Protein AF-A0A930FZA3-F1 (afdb_monomer_lite)

Foldseek 3Di:
DDDDDDDDDDPDPLVVVLVVLLVCVVVVAQEEAADQDVVSLVSNVVCNPPVDPPDHQFEDAQPDPCQLVGRYYYYNDDVRGND

Sequence (83 aa):
MTQVFFYHGASDRIAAACALLSGAYAKRKPMLVYAREPEVASNLDRLLWTHSALSFVPHCRADSPLAAETPILITDQLDTIAQ

Organism: NCBI:txid73030

Structure (mmCIF, N/CA/C/O backbone):
data_AF-A0A930FZA3-F1
#
_entry.id   AF-A0A930FZA3-F1
#
loop_
_atom_site.group_PDB
_atom_site.id
_atom_site.type_symbol
_atom_site.label_atom_id
_atom_site.label_alt_id
_atom_site.label_comp_id
_atom_site.label_asym_id
_atom_site.label_entity_id
_atom_site.label_seq_id
_atom_site.pdbx_PDB_ins_code
_atom_site.Cartn_x
_atom_site.Cartn_y
_atom_site.Cartn_z
_atom_site.occupancy
_atom_site.B_iso_or_equiv
_atom_site.auth_seq_id
_atom_site.auth_comp_id
_atom_site.auth_asym_id
_atom_site.auth_atom_id
_atom_site.pdbx_PDB_model_num
ATOM 1 N N . MET A 1 1 ? -20.320 14.697 -2.736 1.00 84.50 1 MET A N 1
ATOM 2 C CA . MET A 1 1 ? -20.461 14.026 -4.048 1.00 84.50 1 MET A CA 1
ATOM 3 C C . MET A 1 1 ? -19.239 13.145 -4.253 1.00 84.50 1 MET A C 1
ATOM 5 O O . MET A 1 1 ? -18.146 13.598 -3.935 1.00 84.50 1 MET A O 1
ATOM 9 N N . THR A 1 2 ? -19.410 11.905 -4.705 1.00 94.75 2 THR A N 1
ATOM 10 C CA . THR A 1 2 ? -18.306 10.947 -4.894 1.00 94.75 2 THR A CA 1
ATOM 11 C C . THR A 1 2 ? -17.558 11.233 -6.196 1.00 94.75 2 THR A C 1
ATOM 13 O O . THR A 1 2 ? -18.191 11.514 -7.211 1.00 94.75 2 THR A O 1
ATOM 16 N N . GLN A 1 3 ? -16.225 11.161 -6.171 1.00 96.12 3 GLN A N 1
ATOM 17 C CA . GLN A 1 3 ? -15.366 11.322 -7.349 1.00 96.12 3 GLN A CA 1
ATOM 18 C C . GLN A 1 3 ? -14.650 10.008 -7.653 1.00 96.12 3 GLN A C 1
ATOM 20 O O . GLN A 1 3 ? -14.180 9.336 -6.738 1.00 96.12 3 GLN A O 1
ATOM 25 N N . VAL A 1 4 ? -14.551 9.664 -8.936 1.00 96.19 4 VAL A N 1
ATOM 26 C CA . VAL A 1 4 ? -13.874 8.453 -9.410 1.00 96.19 4 VAL A CA 1
ATOM 27 C C . VAL A 1 4 ? -12.855 8.857 -10.466 1.00 96.19 4 VAL A C 1
ATOM 29 O O . VAL A 1 4 ? -13.190 9.569 -11.411 1.00 96.19 4 VAL A O 1
ATOM 32 N N . PHE A 1 5 ? -11.613 8.412 -10.291 1.00 96.38 5 PHE A N 1
ATOM 33 C CA . PHE A 1 5 ? -10.504 8.703 -11.194 1.00 96.38 5 PHE A CA 1
ATOM 34 C C . PHE A 1 5 ? -9.976 7.403 -11.798 1.00 96.38 5 PHE A C 1
ATOM 36 O O . PHE A 1 5 ? -9.741 6.436 -11.076 1.00 96.38 5 PHE A O 1
ATOM 43 N N . PHE A 1 6 ? -9.752 7.402 -13.113 1.00 96.06 6 PHE A N 1
ATOM 44 C CA . PHE A 1 6 ? -9.133 6.292 -13.833 1.00 96.06 6 PHE A CA 1
ATOM 45 C C . PHE A 1 6 ? -7.754 6.724 -14.321 1.00 96.06 6 PHE A C 1
ATOM 47 O O . PHE A 1 6 ? -7.635 7.582 -15.194 1.00 96.06 6 PHE A O 1
ATOM 54 N N . TYR A 1 7 ? -6.712 6.130 -13.749 1.00 94.94 7 TYR A N 1
ATOM 55 C CA . TYR A 1 7 ? -5.335 6.341 -14.182 1.00 94.94 7 TYR A CA 1
ATOM 56 C C . TYR A 1 7 ? -4.962 5.272 -15.212 1.00 94.94 7 TYR A C 1
ATOM 58 O O . TYR A 1 7 ? -5.206 4.086 -14.994 1.00 94.94 7 TYR A O 1
ATOM 66 N N . HIS A 1 8 ? -4.370 5.679 -16.333 1.00 95.31 8 HIS A N 1
ATOM 67 C CA . HIS A 1 8 ? -3.979 4.782 -17.422 1.00 95.31 8 HIS A CA 1
ATOM 68 C C . HIS A 1 8 ? -2.623 5.187 -18.014 1.00 95.31 8 HIS A C 1
ATOM 70 O O . HIS A 1 8 ? -2.104 6.262 -17.725 1.00 95.31 8 HIS A O 1
ATOM 76 N N . GLY A 1 9 ? -2.041 4.320 -18.850 1.00 95.44 9 GLY A N 1
ATOM 77 C CA . GLY A 1 9 ? -0.785 4.604 -19.558 1.00 95.44 9 GLY A CA 1
ATOM 78 C C . GLY A 1 9 ? 0.494 4.435 -18.730 1.00 95.44 9 GLY A C 1
ATOM 79 O O . GLY A 1 9 ? 1.573 4.743 -19.225 1.00 95.44 9 GLY A O 1
ATOM 80 N N . ALA A 1 10 ? 0.403 3.932 -17.495 1.00 95.50 10 ALA A N 1
ATOM 81 C CA . ALA A 1 10 ? 1.584 3.573 -16.716 1.00 95.50 10 ALA A CA 1
ATOM 82 C C . ALA A 1 10 ? 2.282 2.350 -17.333 1.00 95.50 10 ALA A C 1
ATOM 84 O O . ALA A 1 10 ? 1.642 1.320 -17.552 1.00 95.50 10 ALA A O 1
ATOM 85 N N . SER A 1 11 ? 3.590 2.456 -17.574 1.00 95.38 11 SER A N 1
ATOM 86 C CA . SER A 1 11 ? 4.433 1.327 -17.990 1.00 95.38 11 SER A CA 1
ATOM 87 C C . SER A 1 11 ? 4.521 0.249 -16.905 1.00 95.38 11 SER A C 1
ATOM 89 O O . SER A 1 11 ? 4.524 -0.937 -17.217 1.00 95.38 11 SER A O 1
ATOM 91 N N . ASP A 1 12 ? 4.522 0.669 -15.638 1.00 95.44 12 ASP A N 1
ATOM 92 C CA . ASP A 1 12 ? 4.407 -0.183 -14.456 1.00 95.44 12 ASP A CA 1
ATOM 93 C C . ASP A 1 12 ? 3.295 0.355 -13.543 1.00 95.44 12 ASP A C 1
ATOM 95 O O . ASP A 1 12 ? 3.376 1.458 -12.991 1.00 95.44 12 ASP A O 1
ATOM 99 N N . ARG A 1 13 ? 2.227 -0.434 -13.390 1.00 94.94 13 ARG A N 1
ATOM 100 C CA . ARG A 1 13 ? 1.055 -0.052 -12.592 1.00 94.94 13 ARG A CA 1
ATOM 101 C C . ARG A 1 13 ? 1.326 -0.069 -11.087 1.00 94.94 13 ARG A C 1
ATOM 103 O O . ARG A 1 13 ? 0.722 0.731 -10.376 1.00 94.94 13 ARG A O 1
ATOM 110 N N . ILE A 1 14 ? 2.207 -0.943 -10.601 1.00 95.25 14 ILE A N 1
ATOM 111 C CA . ILE A 1 14 ? 2.523 -1.042 -9.169 1.00 95.25 14 ILE A CA 1
ATOM 112 C C . ILE A 1 14 ? 3.389 0.144 -8.760 1.00 95.25 14 ILE A C 1
ATOM 114 O O . ILE A 1 14 ? 3.076 0.815 -7.780 1.00 95.25 14 ILE A O 1
ATOM 118 N N . ALA A 1 15 ? 4.398 0.487 -9.565 1.00 94.50 15 ALA A N 1
ATOM 119 C CA . ALA A 1 15 ? 5.203 1.685 -9.333 1.00 94.50 15 ALA A CA 1
ATOM 120 C C . ALA A 1 15 ? 4.347 2.966 -9.341 1.00 94.50 15 ALA A C 1
ATOM 122 O O . ALA A 1 15 ? 4.488 3.820 -8.462 1.00 94.50 15 ALA A O 1
ATOM 123 N N . ALA A 1 16 ? 3.402 3.084 -10.281 1.00 95.81 16 ALA A N 1
ATOM 124 C CA . ALA A 1 16 ? 2.466 4.208 -10.317 1.00 95.81 16 ALA A CA 1
ATOM 125 C C . ALA A 1 16 ? 1.560 4.262 -9.072 1.00 95.81 16 ALA A C 1
ATOM 127 O O . ALA A 1 16 ? 1.356 5.338 -8.505 1.00 95.81 16 ALA A O 1
ATOM 128 N N . ALA A 1 17 ? 1.055 3.115 -8.605 1.00 96.19 17 ALA A N 1
ATOM 129 C CA . ALA A 1 17 ? 0.282 3.032 -7.368 1.00 96.19 17 ALA A CA 1
ATOM 130 C C . ALA A 1 17 ? 1.110 3.469 -6.145 1.00 96.19 17 ALA A C 1
ATOM 132 O O . ALA A 1 17 ? 0.631 4.278 -5.349 1.00 96.19 17 ALA A O 1
ATOM 133 N N . CYS A 1 18 ? 2.370 3.034 -6.026 1.00 95.56 18 CYS A N 1
ATOM 134 C CA . CYS A 1 18 ? 3.281 3.482 -4.966 1.00 95.56 18 CYS A CA 1
ATOM 135 C C . CYS A 1 18 ? 3.483 5.004 -4.969 1.00 95.56 18 CYS A C 1
ATOM 137 O O . CYS A 1 18 ? 3.474 5.626 -3.904 1.00 95.56 18 CYS A O 1
ATOM 139 N N . ALA A 1 19 ? 3.622 5.623 -6.146 1.00 94.19 19 ALA A N 1
ATOM 140 C CA . ALA A 1 19 ? 3.756 7.074 -6.267 1.00 94.19 19 ALA A CA 1
ATOM 141 C C . ALA A 1 19 ? 2.484 7.812 -5.808 1.00 94.19 19 ALA A C 1
ATOM 143 O O . ALA A 1 19 ? 2.568 8.804 -5.078 1.00 94.19 19 ALA A O 1
ATOM 144 N N . LEU A 1 20 ? 1.300 7.303 -6.173 1.00 95.94 20 LEU A N 1
ATOM 145 C CA . LEU A 1 20 ? 0.016 7.850 -5.720 1.00 95.94 20 LEU A CA 1
ATOM 146 C C . LEU A 1 20 ? -0.139 7.751 -4.197 1.00 95.94 20 LEU A C 1
ATOM 148 O O . LEU A 1 20 ? -0.508 8.735 -3.554 1.00 95.94 20 LEU A O 1
ATOM 152 N N . LEU A 1 21 ? 0.180 6.592 -3.617 1.00 96.50 21 LEU A N 1
ATOM 153 C CA . LEU A 1 21 ? 0.101 6.350 -2.174 1.00 96.50 21 LEU A CA 1
ATOM 154 C C . LEU A 1 21 ? 1.093 7.217 -1.397 1.00 96.50 21 LEU A C 1
ATOM 156 O O . LEU A 1 21 ? 0.710 7.845 -0.414 1.00 96.50 21 LEU A O 1
ATOM 160 N N . SER A 1 22 ? 2.328 7.344 -1.886 1.00 95.12 22 SER A N 1
ATOM 161 C CA . SER A 1 22 ? 3.332 8.257 -1.326 1.00 95.12 22 SER A CA 1
ATOM 162 C C . SER A 1 22 ? 2.825 9.702 -1.303 1.00 95.12 22 SER A C 1
ATOM 164 O O . SER A 1 22 ? 2.915 10.390 -0.285 1.00 95.12 22 SER A O 1
ATOM 166 N N . GLY A 1 23 ? 2.227 10.162 -2.407 1.00 95.19 23 GLY A N 1
ATOM 167 C CA . GLY A 1 23 ? 1.646 11.500 -2.502 1.00 95.19 23 GLY A CA 1
ATOM 168 C C . GLY A 1 23 ? 0.428 11.706 -1.593 1.00 95.19 23 GLY A C 1
ATOM 169 O O . GLY A 1 23 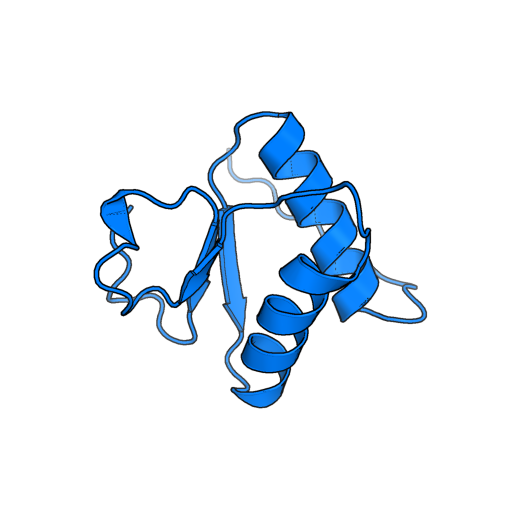? 0.242 12.796 -1.049 1.00 95.19 23 GLY A O 1
ATOM 170 N N . ALA A 1 24 ? -0.401 10.677 -1.407 1.00 95.81 24 ALA A N 1
ATOM 171 C CA . ALA A 1 24 ? -1.531 10.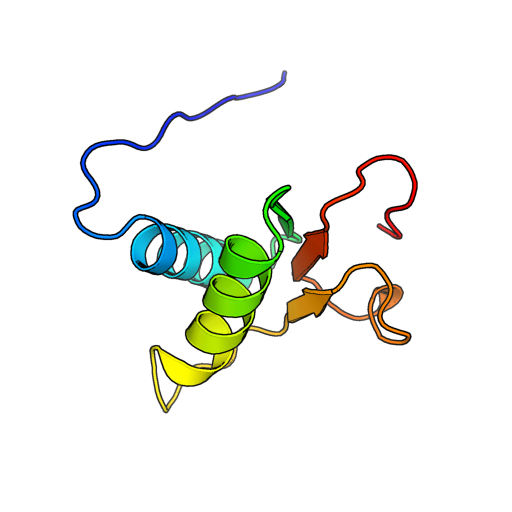708 -0.482 1.00 95.81 24 ALA A CA 1
ATOM 172 C C . ALA A 1 24 ? -1.065 10.752 0.981 1.00 95.81 24 ALA A C 1
ATOM 174 O O . ALA A 1 24 ? -1.552 11.583 1.753 1.00 95.81 24 ALA A O 1
ATOM 175 N N . TYR A 1 25 ? -0.062 9.944 1.333 1.00 95.00 25 TYR A N 1
ATOM 176 C CA . TYR A 1 25 ? 0.546 9.934 2.660 1.00 95.00 25 TYR A CA 1
ATOM 177 C C . TYR A 1 25 ? 1.213 11.268 3.003 1.00 95.00 25 TYR A C 1
ATOM 179 O O . TYR A 1 25 ? 0.985 11.806 4.085 1.00 95.00 25 TYR A O 1
ATOM 187 N N . ALA A 1 26 ? 1.948 11.875 2.064 1.00 94.94 26 ALA A N 1
ATOM 188 C CA . ALA A 1 26 ? 2.528 13.208 2.249 1.00 94.94 26 ALA A CA 1
ATOM 189 C C . ALA A 1 26 ? 1.463 14.280 2.559 1.00 94.94 26 ALA A C 1
ATOM 191 O O . ALA A 1 26 ? 1.737 15.267 3.239 1.00 94.94 26 ALA A O 1
ATOM 192 N N . LYS A 1 27 ? 0.222 14.065 2.104 1.00 96.81 27 LYS A N 1
ATOM 193 C CA . LYS A 1 27 ? -0.953 14.903 2.394 1.00 96.81 27 LYS A CA 1
ATOM 194 C C . LYS A 1 27 ? -1.745 14.436 3.624 1.00 96.81 27 LYS A C 1
ATOM 196 O O . LYS A 1 27 ? -2.846 14.935 3.844 1.00 96.81 27 LYS A O 1
ATOM 201 N N . ARG A 1 28 ? -1.208 13.489 4.403 1.00 95.31 28 ARG A N 1
ATOM 202 C CA . ARG A 1 28 ? -1.825 12.851 5.580 1.00 95.31 28 ARG A CA 1
ATOM 203 C C . ARG A 1 28 ? -3.219 12.279 5.306 1.00 95.31 28 ARG A C 1
ATOM 205 O O . ARG A 1 28 ? -4.097 12.347 6.161 1.00 95.31 28 ARG A O 1
ATOM 212 N N . LYS A 1 29 ? -3.442 11.750 4.100 1.00 95.69 29 LYS A N 1
ATOM 213 C CA . LYS A 1 29 ? -4.712 11.111 3.745 1.00 95.69 29 LYS A CA 1
ATOM 214 C C . LYS A 1 29 ? -4.650 9.613 4.047 1.00 95.69 29 LYS A C 1
ATOM 216 O O . LYS A 1 29 ? -3.724 8.972 3.547 1.00 95.69 29 LYS A O 1
ATOM 221 N N . PRO A 1 30 ? -5.609 9.057 4.810 1.00 95.19 30 PRO A N 1
ATOM 222 C CA . PRO A 1 30 ? -5.723 7.616 4.950 1.00 95.19 30 PRO A CA 1
ATOM 223 C C . PRO A 1 30 ? -6.143 7.004 3.614 1.00 95.19 30 PRO A C 1
ATOM 225 O O . PRO A 1 30 ? -6.945 7.589 2.879 1.00 95.19 30 PRO A O 1
ATOM 228 N N . MET A 1 31 ? -5.582 5.843 3.294 1.00 96.56 31 MET A N 1
ATOM 229 C CA . MET A 1 31 ? -5.819 5.155 2.030 1.00 96.56 31 MET A CA 1
ATOM 230 C C . MET A 1 31 ? -6.132 3.686 2.270 1.00 96.56 31 MET A C 1
ATOM 232 O O . MET A 1 31 ? -5.496 3.013 3.077 1.00 96.56 31 MET A O 1
ATOM 236 N N . LEU A 1 32 ? -7.083 3.179 1.500 1.00 96.69 32 LEU A N 1
ATOM 237 C CA . LEU A 1 32 ? -7.330 1.756 1.365 1.00 96.69 32 LEU A CA 1
ATOM 238 C C . LEU A 1 32 ? -6.940 1.327 -0.046 1.00 96.69 32 LEU A C 1
ATOM 240 O O . LEU A 1 32 ? -7.397 1.910 -1.031 1.00 96.69 32 LEU A O 1
ATOM 244 N N . VAL A 1 33 ? -6.121 0.288 -0.140 1.00 97.25 33 VAL A N 1
ATOM 245 C CA . VAL A 1 33 ? -5.794 -0.385 -1.390 1.00 97.25 33 VAL A CA 1
ATOM 246 C C . VAL A 1 33 ? -6.546 -1.703 -1.432 1.00 97.25 33 VAL A C 1
ATOM 248 O O . VAL A 1 33 ? -6.274 -2.610 -0.648 1.00 97.25 33 VAL A O 1
ATOM 251 N N . TYR A 1 34 ? -7.455 -1.821 -2.392 1.00 96.94 34 TYR A N 1
ATOM 252 C CA . TYR A 1 34 ? -8.083 -3.091 -2.715 1.00 96.94 34 TYR A CA 1
ATOM 253 C C . TYR A 1 34 ? -7.278 -3.816 -3.798 1.00 96.94 34 TYR A C 1
ATOM 255 O O . TYR A 1 34 ? -7.186 -3.345 -4.933 1.00 96.94 34 TYR A O 1
ATOM 263 N N . ALA A 1 35 ? -6.700 -4.961 -3.451 1.00 96.44 35 ALA A N 1
ATOM 264 C CA . ALA A 1 35 ? -5.928 -5.813 -4.343 1.00 96.44 35 ALA A CA 1
ATOM 265 C C . ALA A 1 35 ? -6.377 -7.265 -4.159 1.00 96.44 35 ALA A C 1
ATOM 267 O O . ALA A 1 35 ? -5.992 -7.921 -3.198 1.00 96.44 35 ALA A O 1
ATOM 268 N N . ARG A 1 36 ? -7.200 -7.759 -5.090 1.00 94.00 36 ARG A N 1
ATOM 269 C CA . ARG A 1 36 ? -7.790 -9.106 -5.018 1.00 94.00 36 ARG A CA 1
ATOM 270 C C . ARG A 1 36 ? -6.776 -10.226 -5.257 1.00 94.00 36 ARG A C 1
ATOM 272 O O . ARG A 1 36 ? -6.935 -11.322 -4.733 1.00 94.00 36 ARG A O 1
ATOM 279 N N . GLU A 1 37 ? -5.767 -9.963 -6.079 1.00 96.44 37 GLU A N 1
ATOM 280 C CA . GLU A 1 37 ? -4.699 -10.915 -6.380 1.00 96.44 37 GLU A CA 1
ATOM 281 C C . GLU A 1 37 ? -3.603 -10.816 -5.304 1.00 96.44 37 GLU A C 1
ATOM 283 O O . GLU A 1 37 ? -3.015 -9.739 -5.147 1.00 96.44 37 GLU A O 1
ATOM 288 N N . PRO A 1 38 ? -3.279 -11.910 -4.585 1.00 94.69 38 PRO A N 1
ATOM 289 C CA . PRO A 1 38 ? -2.279 -11.877 -3.517 1.00 94.69 38 PRO A CA 1
ATOM 290 C C . PRO A 1 38 ? -0.908 -11.386 -3.989 1.00 94.69 38 PRO A C 1
ATOM 292 O O . PRO A 1 38 ? -0.256 -10.609 -3.299 1.00 94.69 38 PRO A O 1
ATOM 295 N N . GLU A 1 39 ? -0.498 -11.768 -5.200 1.00 96.75 39 GLU A N 1
ATOM 296 C CA . GLU A 1 39 ? 0.778 -11.344 -5.783 1.00 96.75 39 GLU A CA 1
ATOM 297 C C . GLU A 1 39 ? 0.842 -9.824 -6.002 1.00 96.75 39 GLU A C 1
ATOM 299 O O . GLU A 1 39 ? 1.869 -9.199 -5.733 1.00 96.75 39 GLU A O 1
ATOM 304 N N . VAL A 1 40 ? -0.263 -9.203 -6.428 1.00 97.06 40 VAL A N 1
ATOM 305 C CA . VAL A 1 40 ? -0.358 -7.743 -6.582 1.00 97.06 40 VAL A CA 1
ATOM 306 C C . VAL A 1 40 ? -0.201 -7.057 -5.227 1.00 97.06 40 VAL A C 1
ATOM 308 O O . VAL A 1 40 ? 0.561 -6.096 -5.114 1.00 97.06 40 VAL A O 1
ATOM 311 N N . ALA A 1 41 ? -0.875 -7.568 -4.194 1.00 97.19 41 ALA A N 1
ATOM 312 C CA . ALA A 1 41 ? -0.771 -7.031 -2.844 1.00 97.19 41 ALA A CA 1
ATOM 313 C C . ALA A 1 41 ? 0.652 -7.154 -2.276 1.00 97.19 41 ALA A C 1
ATOM 315 O O . ALA A 1 41 ? 1.191 -6.169 -1.776 1.00 97.19 41 ALA A O 1
ATOM 316 N N . SER A 1 42 ? 1.280 -8.327 -2.397 1.00 96.75 42 SER A N 1
ATOM 317 C CA . SER A 1 42 ? 2.650 -8.563 -1.925 1.00 96.75 42 SER A CA 1
ATOM 318 C C . SER A 1 42 ? 3.686 -7.731 -2.682 1.00 96.75 42 SER A C 1
ATOM 320 O O . SER A 1 42 ? 4.638 -7.236 -2.080 1.00 96.75 42 SER A O 1
ATOM 322 N N . ASN A 1 43 ? 3.518 -7.545 -3.994 1.00 96.81 43 ASN A N 1
ATOM 323 C CA . ASN A 1 43 ? 4.414 -6.698 -4.779 1.00 96.81 43 ASN A CA 1
ATOM 324 C C . ASN A 1 43 ? 4.281 -5.221 -4.408 1.00 96.81 43 ASN A C 1
ATOM 326 O O . ASN A 1 43 ? 5.297 -4.532 -4.327 1.00 96.81 43 ASN A O 1
ATOM 330 N N . LEU A 1 44 ? 3.059 -4.743 -4.159 1.00 97.19 44 LEU A N 1
ATOM 331 C CA . LEU A 1 44 ? 2.828 -3.376 -3.706 1.00 97.19 44 LEU A CA 1
ATOM 332 C C . LEU A 1 44 ? 3.441 -3.123 -2.325 1.00 97.19 44 LEU A C 1
ATOM 334 O O . LEU A 1 44 ? 4.158 -2.138 -2.172 1.00 97.19 44 LEU A O 1
ATOM 338 N N . ASP A 1 45 ? 3.181 -4.007 -1.360 1.00 96.50 45 ASP A N 1
ATOM 339 C CA . ASP A 1 45 ? 3.735 -3.941 -0.000 1.00 96.50 45 ASP A CA 1
ATOM 340 C C . ASP A 1 45 ? 5.268 -3.852 -0.045 1.00 96.50 45 ASP A C 1
ATOM 342 O O . ASP A 1 45 ? 5.879 -2.870 0.380 1.00 96.50 45 ASP A O 1
ATOM 346 N N . ARG A 1 46 ? 5.902 -4.807 -0.733 1.00 95.44 46 ARG A N 1
ATOM 347 C CA . ARG A 1 46 ? 7.354 -4.808 -0.919 1.00 95.44 46 ARG A CA 1
ATOM 348 C C . ARG A 1 46 ? 7.859 -3.523 -1.573 1.00 95.44 46 ARG A C 1
ATOM 350 O O . ARG A 1 46 ? 8.867 -2.974 -1.136 1.00 95.44 46 ARG A O 1
ATOM 357 N N . LEU A 1 47 ? 7.195 -3.038 -2.623 1.00 95.25 47 LEU A N 1
ATOM 358 C CA . LEU A 1 47 ? 7.675 -1.869 -3.355 1.00 95.25 47 LEU A CA 1
ATOM 359 C C . LEU A 1 47 ? 7.524 -0.578 -2.540 1.00 95.25 47 LEU A C 1
ATOM 361 O O . LEU A 1 47 ? 8.414 0.266 -2.596 1.00 95.25 47 LEU A O 1
ATOM 365 N N . LEU A 1 48 ? 6.471 -0.436 -1.733 1.00 95.06 48 LEU A N 1
ATOM 366 C CA . LEU A 1 48 ? 6.319 0.691 -0.808 1.00 95.06 48 LEU A CA 1
ATOM 367 C C . LEU A 1 48 ? 7.452 0.753 0.230 1.00 95.06 48 LEU A C 1
ATOM 369 O O . LEU A 1 48 ? 7.816 1.851 0.651 1.00 95.06 48 LEU A O 1
ATOM 373 N N . TRP A 1 49 ? 8.047 -0.389 0.590 1.00 92.44 49 TRP A N 1
ATOM 374 C CA . TRP A 1 49 ? 9.240 -0.448 1.438 1.00 92.44 49 TRP A CA 1
ATOM 375 C C . TRP A 1 49 ? 10.546 -0.112 0.712 1.00 92.44 49 TRP A C 1
ATOM 377 O O . TRP A 1 49 ? 11.445 0.470 1.314 1.00 92.44 49 TRP A O 1
ATOM 387 N N . THR A 1 50 ? 10.688 -0.487 -0.562 1.00 89.19 50 THR A N 1
ATOM 388 C CA . THR A 1 50 ? 11.994 -0.459 -1.248 1.00 89.19 50 THR A CA 1
ATOM 389 C C . THR A 1 5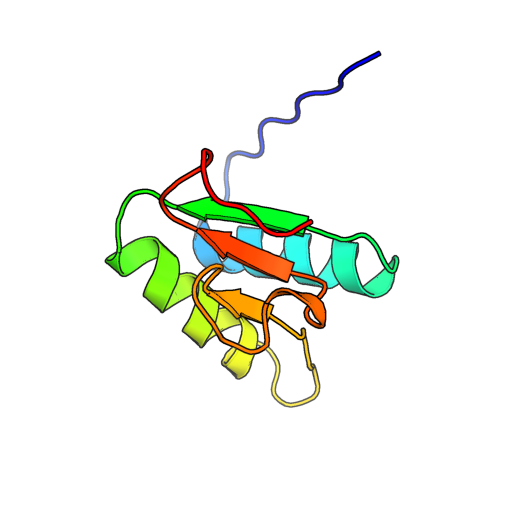0 ? 12.157 0.637 -2.299 1.00 89.19 50 THR A C 1
ATOM 391 O O . THR A 1 50 ? 13.276 0.870 -2.748 1.00 89.19 50 THR A O 1
ATOM 394 N N . HIS A 1 51 ? 11.077 1.279 -2.755 1.00 78.81 51 HIS A N 1
ATOM 395 C CA . HIS A 1 51 ? 11.108 2.144 -3.944 1.00 78.81 51 HIS A CA 1
ATOM 396 C C . HIS A 1 51 ? 12.002 3.382 -3.791 1.00 78.81 51 HIS A C 1
ATOM 398 O O . HIS A 1 51 ? 12.623 3.816 -4.759 1.00 78.81 51 HIS A O 1
ATOM 404 N N . SER A 1 52 ? 12.109 3.942 -2.586 1.00 79.31 52 SER A N 1
ATOM 405 C CA . SER A 1 52 ? 13.059 5.014 -2.294 1.00 79.31 52 SER A CA 1
ATOM 406 C C . SER A 1 52 ? 13.689 4.785 -0.929 1.00 79.31 52 SER A C 1
ATOM 408 O O . SER A 1 52 ? 13.004 4.780 0.092 1.00 79.31 52 SER A O 1
ATOM 410 N N . ALA A 1 53 ? 15.015 4.623 -0.927 1.00 79.25 53 ALA A N 1
ATOM 411 C CA . ALA A 1 53 ? 15.806 4.261 0.250 1.00 79.25 53 ALA A CA 1
ATOM 412 C C . ALA A 1 53 ? 15.691 5.259 1.415 1.00 79.25 53 ALA A C 1
ATOM 414 O O . ALA A 1 53 ? 15.977 4.906 2.554 1.00 79.25 53 ALA A O 1
ATOM 415 N N . LEU A 1 54 ? 15.290 6.504 1.133 1.00 84.25 54 LEU A N 1
ATOM 416 C CA . LEU A 1 54 ? 15.121 7.561 2.135 1.00 84.25 54 LEU A CA 1
ATOM 417 C C . LEU A 1 54 ? 13.649 7.878 2.429 1.00 84.25 54 LEU A C 1
ATOM 419 O O . LEU A 1 54 ? 13.361 8.811 3.176 1.00 84.25 54 LEU A O 1
ATOM 423 N N . SER A 1 55 ? 12.712 7.149 1.825 1.00 83.50 55 SER A N 1
ATOM 424 C CA . SER A 1 55 ? 11.284 7.342 2.052 1.00 83.50 55 SER A CA 1
ATOM 425 C C . SER A 1 55 ? 10.715 6.245 2.937 1.00 83.50 55 SER A C 1
ATOM 427 O O . SER A 1 55 ? 11.109 5.087 2.840 1.00 83.50 55 SER A O 1
ATOM 429 N N . PHE A 1 56 ? 9.747 6.620 3.764 1.00 89.62 56 PHE A N 1
ATOM 430 C CA . PHE A 1 56 ? 8.980 5.695 4.581 1.00 89.62 56 PHE A CA 1
ATOM 431 C C . PHE A 1 56 ? 7.496 6.001 4.394 1.00 89.62 56 PHE A C 1
ATOM 433 O O . PHE A 1 56 ? 7.038 7.097 4.728 1.00 89.62 56 PHE A O 1
ATOM 440 N N . VAL A 1 57 ? 6.756 5.038 3.847 1.00 94.69 57 VAL A N 1
ATOM 441 C CA . VAL A 1 57 ? 5.299 5.100 3.704 1.00 94.69 57 VAL A CA 1
ATOM 442 C C . VAL A 1 57 ? 4.712 4.024 4.619 1.00 94.69 57 VAL A C 1
ATOM 444 O O . VAL A 1 57 ? 4.767 2.854 4.251 1.00 94.69 57 VAL A O 1
ATOM 447 N N . PRO A 1 58 ? 4.192 4.364 5.811 1.00 95.81 58 PRO A N 1
ATOM 448 C CA . PRO A 1 58 ? 3.645 3.373 6.728 1.00 95.81 58 PRO A CA 1
ATOM 449 C C . PRO A 1 58 ? 2.397 2.723 6.129 1.00 95.81 58 PRO A C 1
ATOM 451 O O . PRO A 1 58 ? 1.390 3.390 5.880 1.00 95.81 58 PRO A O 1
ATOM 454 N N . HIS A 1 59 ? 2.492 1.418 5.895 1.00 97.19 59 HIS A N 1
ATOM 455 C CA . HIS A 1 59 ? 1.429 0.588 5.349 1.00 97.19 59 HIS A CA 1
ATOM 456 C C . HIS A 1 59 ? 1.492 -0.819 5.951 1.00 97.19 59 HIS A C 1
ATOM 458 O O . HIS A 1 59 ? 2.541 -1.252 6.427 1.00 97.19 59 HIS A O 1
ATOM 464 N N . CYS A 1 60 ? 0.363 -1.522 5.946 1.00 96.75 60 CYS A N 1
ATOM 465 C CA . CYS A 1 60 ? 0.307 -2.939 6.285 1.00 96.75 60 CYS A CA 1
ATOM 466 C C . CYS A 1 60 ? -0.924 -3.608 5.658 1.00 96.75 60 CYS A C 1
ATOM 468 O O . CYS A 1 60 ? -1.772 -2.960 5.036 1.00 96.75 60 CYS A O 1
ATOM 470 N N . ARG A 1 61 ? -1.018 -4.930 5.815 1.00 95.94 61 ARG A N 1
ATOM 471 C CA . ARG A 1 61 ? -2.230 -5.688 5.494 1.00 95.94 61 ARG A CA 1
ATOM 472 C C . ARG A 1 61 ? -3.352 -5.353 6.479 1.00 95.94 61 ARG A C 1
ATOM 474 O O . ARG A 1 61 ? -3.089 -5.100 7.651 1.00 95.94 61 ARG A O 1
ATOM 481 N N . ALA A 1 62 ? -4.599 -5.372 6.014 1.00 95.50 62 ALA A N 1
ATOM 482 C CA . ALA A 1 62 ? -5.759 -5.029 6.843 1.00 95.50 62 ALA A CA 1
ATOM 483 C C . ALA A 1 62 ? -6.020 -6.010 8.007 1.00 95.50 62 ALA A C 1
ATOM 485 O O . ALA A 1 62 ? -6.686 -5.639 8.966 1.00 95.50 62 ALA A O 1
ATOM 486 N N . ASP A 1 63 ? -5.479 -7.229 7.947 1.00 92.94 63 ASP A N 1
ATOM 487 C CA . ASP A 1 63 ? -5.518 -8.242 9.013 1.00 92.94 63 ASP A CA 1
ATOM 488 C C . ASP A 1 63 ? -4.326 -8.155 9.988 1.00 92.94 63 ASP A C 1
ATOM 490 O O . ASP A 1 63 ? -4.226 -8.939 10.933 1.00 92.94 63 ASP A O 1
ATOM 494 N N . SER A 1 64 ? -3.423 -7.192 9.787 1.00 94.94 64 SER A N 1
ATOM 495 C CA . SER A 1 64 ? -2.312 -6.925 10.697 1.00 94.94 64 SER A CA 1
ATOM 496 C C . SER A 1 64 ? -2.817 -6.444 12.063 1.00 94.94 64 SER A C 1
ATOM 498 O O . SER A 1 64 ? -3.716 -5.601 12.119 1.00 94.94 64 SER A O 1
ATOM 500 N N . PRO A 1 65 ? -2.179 -6.842 13.182 1.00 94.75 65 PRO A N 1
ATOM 501 C CA . PRO A 1 65 ? -2.487 -6.277 14.498 1.00 94.75 65 PRO A CA 1
ATOM 502 C C . PRO A 1 65 ? -2.238 -4.760 14.581 1.00 94.75 65 PRO A C 1
ATOM 504 O O . PRO A 1 65 ? -2.770 -4.109 15.472 1.00 94.75 65 PRO A O 1
ATOM 507 N N . LEU A 1 66 ? -1.458 -4.192 13.652 1.00 95.31 66 LEU A N 1
ATOM 508 C CA . LEU A 1 66 ? -1.165 -2.756 13.568 1.00 95.31 66 LEU A CA 1
ATOM 509 C C . LEU A 1 66 ? -2.119 -1.988 12.637 1.00 95.31 66 LEU A C 1
ATOM 511 O O . LEU A 1 66 ? -1.913 -0.795 12.403 1.00 95.31 66 LEU A O 1
ATOM 515 N N . ALA A 1 67 ? -3.142 -2.640 12.070 1.00 95.25 67 ALA A N 1
ATOM 516 C CA . ALA A 1 67 ? -4.018 -2.025 11.072 1.00 95.25 67 ALA A CA 1
ATOM 517 C C . ALA A 1 67 ? -4.696 -0.743 11.589 1.00 95.25 67 ALA A C 1
ATOM 519 O O . ALA A 1 67 ? -4.702 0.268 10.894 1.00 95.25 67 ALA A O 1
ATOM 520 N N . ALA A 1 68 ? -5.168 -0.740 12.840 1.00 93.38 68 ALA A N 1
ATOM 521 C CA . ALA A 1 68 ? -5.819 0.424 13.451 1.00 93.38 68 ALA A CA 1
ATOM 522 C C . ALA A 1 68 ? -4.896 1.652 13.609 1.00 93.38 68 ALA A C 1
ATOM 524 O O . ALA A 1 68 ? -5.376 2.769 13.788 1.00 93.38 68 ALA A O 1
ATOM 525 N N . GLU A 1 69 ? -3.578 1.460 13.540 1.00 94.62 69 GLU A N 1
ATOM 526 C CA . GLU A 1 69 ? -2.568 2.508 13.732 1.00 94.62 69 GLU A CA 1
ATOM 527 C C . GLU A 1 69 ? -1.879 2.908 12.417 1.00 94.62 69 GLU A C 1
ATOM 529 O O . GLU A 1 69 ? -1.037 3.809 12.391 1.00 94.62 69 GLU A O 1
ATOM 534 N N . THR A 1 70 ? -2.227 2.253 11.306 1.00 95.38 70 THR A N 1
ATOM 535 C CA . THR A 1 70 ? -1.531 2.411 10.030 1.00 95.38 70 THR A CA 1
ATOM 536 C C . THR A 1 70 ? -2.399 3.168 9.020 1.00 95.38 70 THR A C 1
ATOM 538 O O . THR A 1 70 ? -3.504 2.731 8.710 1.00 95.38 70 THR A O 1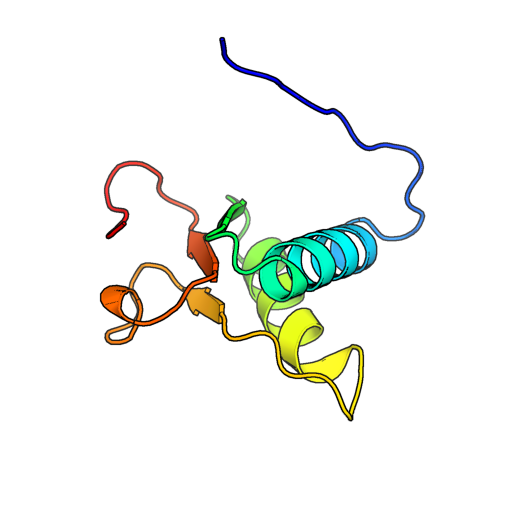
ATOM 541 N N . PRO A 1 71 ? -1.919 4.280 8.430 1.00 95.56 71 PRO A N 1
ATOM 542 C CA . PRO A 1 71 ? -2.749 5.127 7.572 1.00 95.56 71 PRO A CA 1
ATOM 543 C C . PRO A 1 71 ? -3.040 4.523 6.192 1.00 95.56 71 PRO A C 1
ATOM 545 O O . PRO A 1 71 ? -3.953 4.987 5.511 1.00 95.56 71 PRO A O 1
ATOM 548 N N 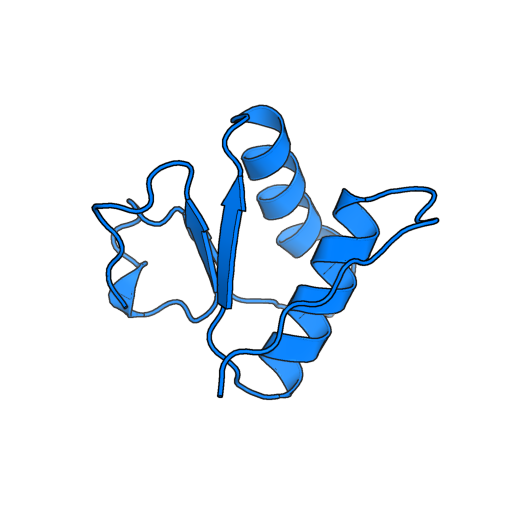. ILE A 1 72 ? -2.258 3.537 5.747 1.00 97.06 72 ILE A N 1
ATOM 549 C CA . ILE A 1 72 ? -2.455 2.862 4.463 1.00 97.06 72 ILE A CA 1
ATOM 550 C C . ILE A 1 72 ? -2.653 1.369 4.697 1.00 97.06 72 ILE A C 1
ATOM 552 O O . ILE A 1 72 ? -1.748 0.686 5.171 1.00 97.06 72 ILE A O 1
ATOM 556 N N . LEU A 1 73 ? -3.825 0.862 4.321 1.00 97.44 73 LEU A N 1
ATOM 557 C CA . LEU A 1 73 ? -4.164 -0.553 4.452 1.00 97.44 73 LEU A CA 1
ATOM 558 C C . LEU A 1 73 ? -4.272 -1.215 3.084 1.00 97.44 73 LEU A C 1
ATOM 560 O O . LEU A 1 73 ? -4.868 -0.658 2.162 1.00 97.44 73 LEU A O 1
ATOM 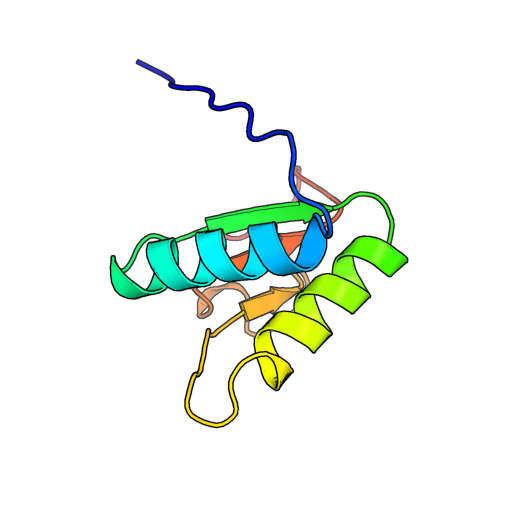564 N N . ILE A 1 74 ? -3.721 -2.420 2.965 1.00 97.50 74 ILE A N 1
ATOM 565 C CA . ILE A 1 74 ? -3.841 -3.276 1.783 1.00 97.50 74 ILE A CA 1
ATOM 566 C C . ILE A 1 74 ? -4.766 -4.443 2.131 1.00 97.50 74 ILE A C 1
ATOM 568 O O . ILE A 1 74 ? -4.515 -5.169 3.091 1.00 97.50 74 ILE A O 1
ATOM 572 N N . THR A 1 75 ? -5.813 -4.653 1.338 1.00 96.38 75 THR A N 1
ATOM 573 C CA . THR A 1 75 ? -6.792 -5.720 1.566 1.00 96.38 75 THR A CA 1
ATOM 574 C C . THR A 1 75 ? -7.240 -6.381 0.267 1.00 96.38 75 THR A C 1
ATOM 576 O O . THR A 1 75 ? -7.253 -5.757 -0.792 1.00 96.38 75 THR A O 1
ATOM 579 N N . ASP A 1 76 ? -7.646 -7.642 0.356 1.00 94.94 76 ASP A N 1
ATOM 580 C CA . ASP A 1 76 ? -8.393 -8.379 -0.670 1.00 94.94 76 ASP A CA 1
ATOM 581 C C . ASP A 1 76 ? -9.878 -8.566 -0.293 1.00 94.94 76 ASP A C 1
ATOM 583 O O . ASP A 1 76 ? -10.658 -9.062 -1.112 1.00 94.94 76 ASP A O 1
ATOM 587 N N . GLN A 1 77 ? -10.287 -8.106 0.897 1.00 91.19 77 GLN A N 1
ATOM 588 C CA . GLN A 1 77 ? -11.656 -8.133 1.419 1.00 91.19 77 GLN A CA 1
ATOM 589 C C . GLN A 1 77 ? -12.113 -6.729 1.829 1.00 91.19 77 GLN A C 1
ATOM 591 O O . GLN A 1 77 ? -11.413 -6.022 2.555 1.00 91.19 77 GLN A O 1
ATOM 596 N N . LEU A 1 78 ? -13.300 -6.319 1.381 1.00 87.88 78 LEU A N 1
ATOM 597 C CA . LEU A 1 78 ? -13.854 -4.997 1.707 1.00 87.88 78 LEU A CA 1
ATOM 598 C C . LEU A 1 78 ? -14.782 -5.008 2.924 1.00 87.88 78 LEU A C 1
ATOM 600 O O . LEU A 1 78 ? -15.023 -3.961 3.514 1.00 87.88 78 LEU A O 1
ATOM 604 N N . ASP A 1 79 ? -15.263 -6.181 3.326 1.00 82.50 79 ASP A N 1
ATOM 605 C CA . ASP A 1 79 ? -16.283 -6.304 4.372 1.00 82.50 79 ASP A CA 1
ATOM 606 C C . ASP A 1 79 ? -15.703 -6.185 5.792 1.00 82.50 79 ASP A C 1
ATOM 608 O O . ASP A 1 79 ? -16.445 -6.078 6.766 1.00 82.50 79 ASP A O 1
ATOM 612 N N . THR A 1 80 ? -14.375 -6.231 5.937 1.00 67.50 80 THR A N 1
ATOM 613 C CA . THR A 1 80 ? -13.690 -6.352 7.235 1.00 67.50 80 THR A CA 1
ATOM 614 C C . THR A 1 80 ? -12.506 -5.395 7.330 1.00 67.50 80 THR A C 1
ATOM 616 O O . THR A 1 80 ? -11.367 -5.804 7.534 1.00 67.50 80 THR A O 1
ATOM 619 N N . ILE A 1 81 ? -12.755 -4.101 7.133 1.00 68.19 81 ILE A N 1
ATOM 620 C CA . ILE A 1 81 ? -11.702 -3.086 7.204 1.00 68.19 81 ILE A CA 1
ATOM 621 C C . ILE A 1 81 ? -11.879 -2.275 8.481 1.00 68.19 81 ILE A C 1
ATOM 623 O O . ILE A 1 81 ? -12.911 -1.638 8.679 1.00 68.19 81 ILE A O 1
ATOM 627 N N . ALA A 1 82 ? -10.850 -2.277 9.327 1.00 62.16 82 ALA A N 1
ATOM 628 C CA . ALA A 1 82 ? -10.732 -1.327 10.422 1.00 62.16 82 ALA A CA 1
ATOM 629 C C . ALA A 1 82 ? -10.303 0.032 9.847 1.00 62.16 82 ALA A C 1
ATOM 631 O O . ALA A 1 82 ? -9.131 0.223 9.528 1.00 62.16 82 ALA A O 1
ATOM 632 N N . GLN A 1 83 ? -11.248 0.953 9.665 1.00 56.69 83 GLN A N 1
ATOM 633 C CA . GLN A 1 83 ? -10.975 2.379 9.456 1.00 56.69 83 GLN A CA 1
ATOM 634 C C . GLN A 1 83 ? -11.938 3.221 10.282 1.00 56.69 83 GLN A C 1
ATOM 636 O O . GLN A 1 83 ? -13.147 2.901 10.279 1.00 56.69 83 GLN A O 1
#

pLDDT: mean 92.66, std 7.82, range [56.69, 97.5]

Secondary structure (DSSP, 8-state):
----------SSHHHHHHHHHHHHHHTT--EEEE--SHHHHHHHHHHHHHS-TT----EEETTSTTGGG-SEEEES-SSS---

InterPro domains:
  IPR007459 DNA polymerase III chi subunit, HolC [PF04364] (1-77)
  IPR036768 DNA polymerase III subunit chi superfamily [G3DSA:3.40.50.10110] (1-83)
  IPR036768 DNA polymerase III subunit chi superfamily [SSF102400] (1-79)

Radius of gyration: 12.61 Å; chains: 1; bounding box: 36×27×34 Å